Protein AF-A0A2P5BZ40-F1 (afdb_monomer)

Secondary structure (DSSP, 8-state):
-HHHHHHHHHHHS--S-SS-STHHHHHHHTS--SS---SHHHHHHHHHS--S-----TT--S-HHHH-HHHHHHHHHHHHHHT-

InterPro domains:
  IPR029058 Alpha/Beta hydrolase fold [G3DSA:3.40.50.1820] (1-83)
  IPR045889 Methylesterase/Alpha-hydroxynitrile lyase [PTHR10992] (4-81)

Solvent-accessible surface area (backbone atoms only — n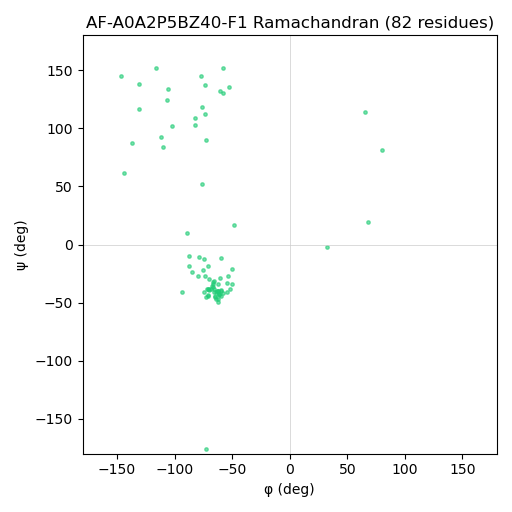ot comparable to full-atom values): 5508 Å² total; per-residue (Å²): 128,68,64,64,56,51,56,51,51,54,70,70,50,74,92,62,69,96,70,66,92,43,65,64,60,49,55,62,61,62,71,66,57,90,67,81,68,74,57,66,70,57,50,54,49,45,73,77,49,77,66,97,76,86,85,84,71,84,92,46,54,98,54,39,71,75,67,34,44,66,66,50,49,52,54,52,50,57,52,53,63,73,72,107

Sequence (84 aa):
MKEQSLTLALSLVRPSPLFGNNAQKLLEETEITDQKYGSVRKRWMIENNPVDEVNLINGSDHVVMFSKPLEFFSCLQEIAEKCI

Organism: Parasponia andersonii (NCBI:txid3476)

Mean predicted aligned error: 14.51 Å

pLDDT: mean 72.47, std 16.16, range [43.47, 95.12]

Radius of gyration: 17.83 Å; Cα contacts (8 Å, |Δi|>4): 22; chains: 1; bounding box: 50×30×40 Å

Structure (mmCIF, N/CA/C/O backbone):
data_AF-A0A2P5BZ40-F1
#
_entry.id   AF-A0A2P5BZ40-F1
#
loop_
_atom_site.group_PDB
_atom_site.id
_atom_site.type_symbol
_atom_site.label_atom_id
_atom_site.label_alt_id
_atom_site.label_comp_id
_atom_site.label_asym_id
_atom_site.label_entity_id
_atom_site.label_seq_id
_atom_site.pdbx_PDB_ins_code
_atom_site.Cartn_x
_atom_site.Cartn_y
_atom_site.Cartn_z
_atom_site.occupancy
_atom_site.B_iso_or_equiv
_atom_site.auth_seq_id
_atom_site.auth_comp_id
_atom_site.auth_asym_id
_atom_site.auth_atom_id
_atom_site.pdbx_PDB_model_num
ATOM 1 N N . MET A 1 1 ? 38.518 -17.108 0.303 1.00 55.66 1 MET A N 1
ATOM 2 C CA . MET A 1 1 ? 37.437 -16.199 0.758 1.00 55.66 1 MET A CA 1
ATOM 3 C C . MET A 1 1 ? 36.518 -15.667 -0.348 1.00 55.66 1 MET A C 1
ATOM 5 O O . MET A 1 1 ? 35.484 -15.130 0.003 1.00 55.66 1 MET A O 1
ATOM 9 N N . LYS A 1 2 ? 36.830 -15.780 -1.653 1.00 59.94 2 LYS A N 1
ATOM 10 C CA . LYS A 1 2 ? 35.965 -15.218 -2.721 1.00 59.94 2 LYS A CA 1
ATOM 11 C C . LYS A 1 2 ? 34.813 -16.137 -3.158 1.00 59.94 2 LYS A C 1
ATOM 13 O O . LYS A 1 2 ? 33.810 -15.658 -3.666 1.00 59.94 2 LYS A O 1
ATOM 18 N N . GLU A 1 3 ? 34.954 -17.441 -2.944 1.00 62.25 3 GLU A N 1
ATOM 19 C CA . GLU A 1 3 ? 33.998 -18.452 -3.412 1.00 62.25 3 GLU A CA 1
ATOM 20 C C . GLU A 1 3 ? 32.669 -18.405 -2.645 1.00 62.25 3 GLU A C 1
ATOM 22 O O . GLU A 1 3 ? 31.606 -18.359 -3.251 1.00 62.25 3 GLU A O 1
ATOM 27 N N . GLN A 1 4 ? 32.724 -18.276 -1.315 1.00 72.25 4 GLN A N 1
ATOM 28 C CA . GLN A 1 4 ? 31.523 -18.145 -0.481 1.00 72.25 4 GLN A CA 1
ATOM 29 C C . GLN A 1 4 ? 30.714 -16.881 -0.807 1.00 72.25 4 GLN A C 1
ATOM 31 O O . GLN A 1 4 ? 29.488 -16.915 -0.772 1.00 72.25 4 GLN A O 1
ATOM 36 N N . SER A 1 5 ? 31.382 -15.782 -1.174 1.00 74.69 5 SER A N 1
ATOM 37 C CA . SER A 1 5 ? 30.718 -14.539 -1.585 1.00 74.69 5 SER A CA 1
ATOM 38 C C . SER A 1 5 ? 29.946 -14.697 -2.895 1.00 74.69 5 SER A C 1
ATOM 40 O O . SER A 1 5 ? 28.869 -14.126 -3.035 1.00 74.69 5 SER A O 1
ATOM 42 N N . LEU A 1 6 ? 30.467 -15.488 -3.837 1.00 74.38 6 LEU A N 1
ATOM 43 C CA . LEU A 1 6 ? 29.795 -15.768 -5.107 1.00 74.38 6 LEU A CA 1
ATOM 44 C C . LEU A 1 6 ? 28.623 -16.729 -4.919 1.00 74.38 6 LEU A C 1
ATOM 46 O O . LEU A 1 6 ? 27.553 -16.487 -5.467 1.00 74.38 6 LEU A O 1
ATOM 50 N N . THR A 1 7 ? 28.788 -17.762 -4.093 1.00 81.19 7 THR A N 1
ATOM 51 C CA . THR A 1 7 ? 27.704 -18.687 -3.736 1.00 81.19 7 THR A CA 1
ATOM 52 C C . THR A 1 7 ? 26.562 -17.964 -3.026 1.00 81.19 7 THR A C 1
ATOM 54 O O . THR A 1 7 ? 25.398 -18.186 -3.349 1.00 81.19 7 THR A O 1
ATOM 57 N N . LEU A 1 8 ? 26.885 -17.054 -2.101 1.00 76.38 8 LEU A N 1
ATOM 58 C CA . LEU A 1 8 ? 25.897 -16.213 -1.430 1.00 76.38 8 LEU A CA 1
ATOM 59 C C . LEU A 1 8 ? 25.206 -15.263 -2.415 1.00 76.38 8 LEU A C 1
ATOM 61 O O . LEU A 1 8 ? 23.988 -15.145 -2.399 1.00 76.38 8 LEU A O 1
ATOM 65 N N . ALA A 1 9 ? 25.958 -14.612 -3.304 1.00 80.31 9 ALA A N 1
ATOM 66 C CA . ALA A 1 9 ? 25.373 -13.739 -4.318 1.00 80.31 9 ALA A CA 1
ATOM 67 C C . ALA A 1 9 ? 24.429 -14.509 -5.257 1.00 80.31 9 ALA A C 1
ATOM 69 O O . ALA A 1 9 ? 23.327 -14.044 -5.533 1.00 80.31 9 ALA A O 1
ATOM 70 N N . LEU A 1 10 ? 24.817 -15.708 -5.697 1.00 76.62 10 LEU A N 1
ATOM 71 C CA . LEU A 1 10 ? 24.004 -16.558 -6.569 1.00 76.62 10 LEU A CA 1
ATOM 72 C C . LEU A 1 10 ? 22.773 -17.142 -5.868 1.00 76.62 10 LEU A C 1
ATOM 74 O O . LEU A 1 10 ? 21.764 -17.343 -6.533 1.00 76.62 10 LEU A O 1
ATOM 78 N N . SER A 1 11 ? 22.810 -17.374 -4.551 1.00 76.12 11 SER A N 1
ATOM 79 C CA . SER A 1 11 ? 21.615 -17.798 -3.805 1.00 76.12 11 SER A CA 1
ATOM 80 C C . SER A 1 11 ? 20.611 -16.657 -3.601 1.00 76.12 11 SER A C 1
ATOM 82 O O . SER A 1 11 ? 19.408 -16.900 -3.505 1.00 76.12 11 SER A O 1
ATOM 84 N N . LEU A 1 12 ? 21.092 -15.409 -3.570 1.00 73.62 12 LEU A N 1
ATOM 85 C CA . LEU A 1 12 ? 20.260 -14.206 -3.495 1.00 73.62 12 LEU A CA 1
ATOM 86 C C . LEU A 1 12 ? 19.664 -13.815 -4.858 1.00 73.62 12 LEU A C 1
ATOM 88 O O . LEU A 1 12 ? 18.592 -13.204 -4.908 1.00 73.62 12 LEU A O 1
ATOM 92 N N . VAL A 1 13 ? 20.322 -14.178 -5.964 1.00 74.62 13 VAL A N 1
ATOM 93 C CA . VAL A 1 13 ? 19.793 -14.017 -7.325 1.00 74.62 13 VAL A CA 1
ATOM 94 C C . VAL A 1 13 ? 18.699 -15.058 -7.553 1.00 74.62 13 VAL A C 1
ATOM 96 O O . VAL A 1 13 ? 18.966 -16.250 -7.631 1.00 74.62 13 VAL A O 1
ATOM 99 N N . ARG A 1 14 ? 17.444 -14.616 -7.688 1.00 67.25 14 ARG A N 1
ATOM 100 C CA . ARG A 1 14 ? 16.320 -15.509 -8.011 1.00 67.25 14 ARG A CA 1
ATOM 101 C C . ARG A 1 14 ? 16.278 -15.745 -9.529 1.00 67.25 14 ARG A C 1
ATOM 103 O O . ARG A 1 14 ? 15.915 -14.812 -10.245 1.00 67.25 14 ARG A O 1
ATOM 110 N N . PRO A 1 15 ? 16.623 -16.946 -10.041 1.00 59.22 15 PRO A N 1
ATOM 111 C CA . PRO A 1 15 ? 16.822 -17.167 -11.479 1.00 59.22 15 PRO A CA 1
ATOM 112 C C . PRO A 1 15 ? 15.528 -17.140 -12.300 1.00 59.22 15 PRO A C 1
ATOM 114 O O . PRO A 1 15 ? 15.572 -16.973 -13.515 1.00 59.22 15 PRO A O 1
ATOM 117 N N . SER A 1 16 ? 14.374 -17.305 -11.654 1.00 58.31 16 SER A N 1
ATOM 118 C CA . SER A 1 16 ? 13.076 -17.385 -12.319 1.00 58.31 16 SER A CA 1
ATOM 119 C C . SER A 1 16 ? 12.057 -16.453 -11.660 1.00 58.31 16 SER A C 1
ATOM 121 O O . SER A 1 16 ? 11.987 -16.400 -10.425 1.00 58.31 16 SER A O 1
ATOM 123 N N . PRO A 1 17 ? 11.225 -15.740 -12.443 1.00 55.56 17 PRO A N 1
ATOM 124 C CA . PRO A 1 17 ? 10.080 -15.033 -11.890 1.00 55.56 17 PRO A CA 1
ATOM 125 C C . PRO A 1 17 ? 9.186 -16.041 -11.159 1.00 55.56 17 PRO A C 1
ATOM 127 O O . PRO A 1 17 ? 8.846 -17.084 -11.707 1.00 55.56 17 PRO A O 1
ATOM 130 N N . LEU A 1 18 ? 8.807 -15.729 -9.916 1.00 52.31 18 LEU A N 1
ATOM 131 C CA . LEU A 1 18 ? 7.979 -16.596 -9.059 1.00 52.31 18 LEU A CA 1
ATOM 132 C C . LEU A 1 18 ? 6.595 -16.920 -9.6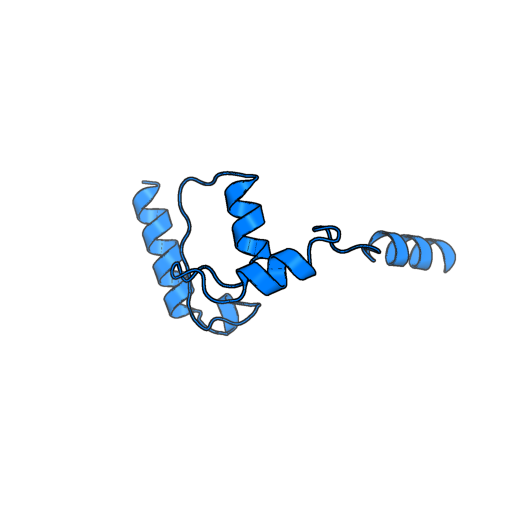51 1.00 52.31 18 LEU A C 1
ATOM 134 O O . LEU A 1 18 ? 5.911 -17.813 -9.167 1.00 52.31 18 LEU A O 1
ATOM 138 N N . PHE A 1 19 ? 6.206 -16.225 -10.717 1.00 54.38 19 PHE A N 1
ATOM 139 C CA . PHE A 1 19 ? 5.001 -16.490 -11.487 1.00 54.38 19 PHE A CA 1
ATOM 140 C C . PHE A 1 19 ? 5.448 -16.992 -12.858 1.00 54.38 19 PHE A C 1
ATOM 142 O O . PHE A 1 19 ? 5.787 -16.200 -13.742 1.00 54.38 19 PHE A O 1
ATOM 149 N N . GLY A 1 20 ? 5.559 -18.318 -12.977 1.00 45.94 20 GLY A N 1
ATOM 150 C CA . GLY A 1 20 ? 5.962 -18.997 -14.208 1.00 45.94 20 GLY A CA 1
ATOM 151 C C . GLY A 1 20 ? 5.035 -18.654 -15.373 1.00 45.94 20 GLY A C 1
ATOM 152 O O . GLY A 1 20 ? 3.882 -18.334 -15.119 1.00 45.94 20 GLY A O 1
ATOM 153 N N . ASN A 1 21 ? 5.590 -18.701 -16.594 1.00 48.91 21 ASN A N 1
ATOM 154 C CA . ASN A 1 21 ? 5.076 -18.774 -17.985 1.00 48.91 21 ASN A CA 1
ATOM 155 C C . ASN A 1 21 ? 3.738 -18.111 -18.378 1.00 48.91 21 ASN A C 1
ATOM 157 O O . ASN A 1 21 ? 3.385 -18.094 -19.552 1.00 48.91 21 ASN A O 1
ATOM 161 N N . ASN A 1 22 ? 3.019 -17.508 -17.448 1.00 51.00 22 ASN A N 1
ATOM 162 C CA . ASN A 1 22 ? 1.721 -16.895 -17.625 1.00 51.00 22 ASN A CA 1
ATOM 163 C C . ASN A 1 22 ? 1.876 -15.432 -18.020 1.00 51.00 22 ASN A C 1
ATOM 165 O O . ASN A 1 22 ? 0.885 -14.730 -18.049 1.00 51.00 22 ASN A O 1
ATOM 169 N N . ALA A 1 23 ? 3.082 -14.950 -18.343 1.00 52.19 23 ALA A N 1
ATOM 170 C CA . ALA A 1 23 ? 3.306 -13.576 -18.794 1.00 52.19 23 ALA A CA 1
ATOM 171 C C . ALA A 1 23 ? 2.349 -13.169 -19.928 1.00 52.19 23 ALA A C 1
ATOM 173 O O . ALA A 1 23 ? 1.902 -12.033 -19.945 1.00 52.19 23 ALA A O 1
ATOM 174 N N . GLN A 1 24 ? 1.978 -14.104 -20.809 1.00 49.00 24 GLN A N 1
ATOM 175 C CA . GLN A 1 24 ? 0.990 -13.883 -21.870 1.00 49.00 24 GLN A CA 1
ATOM 176 C C . GLN A 1 24 ? -0.445 -13.747 -21.332 1.00 49.00 24 GLN A C 1
ATOM 178 O O . GLN A 1 24 ? -1.136 -12.809 -21.703 1.00 49.00 24 GLN A O 1
ATOM 183 N N . LYS A 1 25 ? -0.856 -14.598 -20.383 1.00 50.16 25 LYS A N 1
ATOM 184 C CA . LYS A 1 25 ? -2.155 -14.491 -19.692 1.00 50.16 25 LYS A CA 1
ATOM 185 C C . LYS A 1 25 ? -2.240 -13.243 -18.800 1.00 50.16 25 LYS A C 1
ATOM 187 O O . LYS A 1 25 ? -3.271 -12.597 -18.728 1.00 50.16 25 LYS A O 1
ATOM 192 N N . LEU A 1 26 ? -1.123 -12.869 -18.173 1.00 47.47 26 LEU A N 1
ATOM 193 C CA . LEU A 1 26 ? -0.965 -11.636 -17.406 1.00 47.47 26 LEU A CA 1
ATOM 194 C C . LEU A 1 26 ? -1.035 -10.407 -18.327 1.00 47.47 26 LEU A C 1
ATOM 196 O O . LEU A 1 26 ? -1.531 -9.388 -17.882 1.00 47.47 26 LEU A O 1
ATOM 200 N N . LEU A 1 27 ? -0.549 -10.488 -19.574 1.00 49.66 27 LEU A N 1
ATOM 201 C CA . LEU A 1 27 ? -0.662 -9.417 -20.575 1.00 49.66 27 LEU A CA 1
ATOM 202 C C . LEU A 1 27 ? -2.109 -9.257 -21.079 1.00 49.66 27 LEU A C 1
ATOM 204 O O . LEU A 1 27 ? -2.583 -8.136 -21.234 1.00 49.66 27 LEU A O 1
ATOM 208 N N . GLU A 1 28 ? -2.832 -10.360 -21.259 1.00 47.56 28 GLU A N 1
ATOM 209 C CA . GLU A 1 28 ? -4.254 -10.355 -21.634 1.00 47.56 28 GLU A CA 1
ATOM 210 C C . GLU A 1 28 ? -5.143 -9.846 -20.477 1.00 47.56 28 GLU A C 1
ATOM 212 O O . GLU A 1 28 ? -6.021 -9.016 -20.676 1.00 47.56 28 GLU A O 1
ATOM 217 N N . GLU A 1 29 ? -4.839 -10.219 -19.228 1.00 51.62 29 GLU A N 1
ATOM 218 C CA . GLU A 1 29 ? -5.512 -9.701 -18.023 1.00 51.62 29 GLU A CA 1
ATOM 219 C C . GLU A 1 29 ? -5.028 -8.297 -17.595 1.00 51.62 29 GLU A C 1
ATOM 221 O O . GLU A 1 29 ? -5.648 -7.666 -16.732 1.00 51.62 29 GLU A O 1
ATOM 226 N N . THR A 1 30 ? -3.934 -7.772 -18.175 1.00 48.12 30 THR A N 1
ATOM 227 C CA . THR A 1 30 ? -3.561 -6.352 -18.014 1.00 48.12 30 THR A CA 1
ATOM 228 C C . THR A 1 30 ? -4.440 -5.410 -18.827 1.00 48.12 30 THR A C 1
ATOM 230 O O . THR A 1 30 ? -4.411 -4.208 -18.551 1.00 48.12 30 THR A O 1
ATOM 233 N N . GLU A 1 31 ? -5.253 -5.913 -19.762 1.00 45.22 31 GLU A N 1
ATOM 234 C CA . GLU A 1 31 ? -6.209 -5.112 -20.534 1.00 45.22 31 GLU A CA 1
ATOM 235 C C . GLU A 1 31 ? -7.459 -4.747 -19.722 1.00 45.22 31 GLU A C 1
ATOM 237 O O . GLU A 1 31 ? -8.579 -4.836 -20.195 1.00 45.22 31 GLU A O 1
ATOM 242 N N . ILE A 1 32 ? -7.261 -4.185 -18.527 1.00 50.47 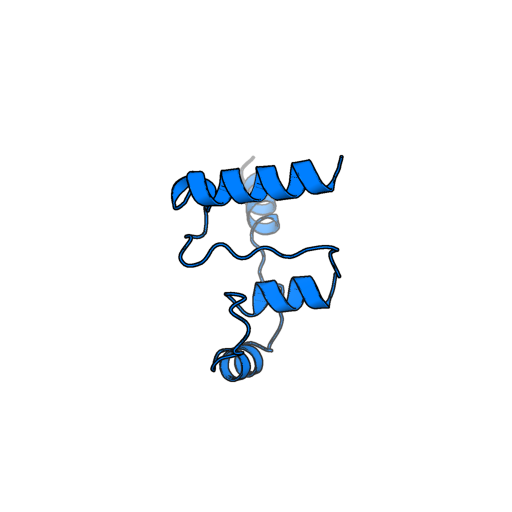32 ILE A N 1
ATOM 243 C CA . ILE A 1 32 ? -8.309 -3.509 -17.754 1.00 50.47 32 ILE A CA 1
ATOM 244 C C . ILE A 1 32 ? -9.211 -4.503 -17.007 1.00 50.47 32 ILE A C 1
ATOM 246 O O . ILE A 1 32 ? -10.350 -4.776 -17.366 1.00 50.47 32 ILE A O 1
ATOM 250 N N . THR A 1 33 ? -8.757 -4.976 -15.848 1.00 43.47 33 THR A N 1
ATOM 251 C CA . THR A 1 33 ? -9.739 -5.266 -14.797 1.00 43.47 33 THR A CA 1
ATOM 252 C C . THR A 1 33 ? -10.179 -3.936 -14.190 1.00 43.47 33 THR A C 1
ATOM 254 O O . THR A 1 33 ? -9.349 -3.248 -13.591 1.00 43.47 33 THR A O 1
ATOM 257 N N . ASP A 1 34 ? -11.467 -3.603 -14.296 1.00 52.00 34 ASP A N 1
ATOM 258 C CA . ASP A 1 34 ? -12.104 -2.398 -13.721 1.00 52.00 34 ASP A CA 1
ATOM 259 C C . ASP A 1 34 ? -11.798 -2.183 -12.231 1.00 52.00 34 ASP A C 1
ATOM 261 O O . ASP A 1 34 ? -11.873 -1.078 -11.686 1.00 52.00 34 ASP A O 1
ATOM 265 N N . GLN A 1 35 ? -11.411 -3.258 -11.553 1.00 52.34 35 GLN A N 1
ATOM 266 C CA . GLN A 1 35 ? -10.920 -3.216 -10.196 1.00 52.34 35 GLN A CA 1
ATOM 267 C C . GLN A 1 35 ? -9.434 -2.842 -10.192 1.00 52.34 35 GLN A C 1
ATOM 269 O O . GLN A 1 35 ? -8.564 -3.666 -10.464 1.00 52.34 35 GLN A O 1
ATOM 274 N N . LYS A 1 36 ? -9.177 -1.575 -9.856 1.00 52.50 36 LYS A N 1
ATOM 275 C CA . LYS A 1 36 ? -7.923 -0.790 -9.814 1.00 52.50 36 LYS A CA 1
ATOM 276 C C . LYS A 1 36 ? -6.687 -1.407 -9.114 1.00 52.50 36 LYS A C 1
ATOM 278 O O . LYS A 1 36 ? -5.750 -0.686 -8.794 1.00 52.50 36 LYS A O 1
ATOM 283 N N . TYR A 1 37 ? -6.619 -2.706 -8.852 1.00 52.22 37 TYR A N 1
ATOM 284 C CA . TYR A 1 37 ? -5.499 -3.353 -8.164 1.00 52.22 37 TYR A CA 1
ATOM 285 C C . TYR A 1 37 ? -4.262 -3.438 -9.076 1.00 52.22 37 TYR A C 1
ATOM 287 O O . TYR A 1 37 ? -4.083 -4.388 -9.834 1.00 52.22 37 TYR A O 1
ATOM 295 N N . GLY A 1 38 ? -3.418 -2.405 -9.037 1.00 57.91 38 GLY A N 1
ATOM 296 C CA . GLY A 1 38 ? -2.224 -2.289 -9.874 1.00 57.91 38 GLY A CA 1
ATOM 297 C C . GLY A 1 38 ? -1.296 -3.512 -9.812 1.00 57.91 38 GLY A C 1
ATOM 298 O O . GLY A 1 38 ? -0.939 -3.985 -8.737 1.00 57.91 38 GLY A O 1
ATOM 299 N N . SER A 1 39 ? -0.829 -3.943 -10.990 1.00 60.81 39 SER A N 1
ATOM 300 C CA . SER A 1 39 ? 0.034 -5.107 -11.255 1.00 60.81 39 SER A CA 1
ATOM 301 C C . SER A 1 39 ? -0.603 -6.465 -10.935 1.00 60.81 39 SER A C 1
ATOM 303 O O . SER A 1 39 ? -0.780 -6.833 -9.776 1.00 60.81 39 SER A O 1
ATOM 305 N N . VAL A 1 40 ? -0.835 -7.271 -11.978 1.00 60.38 40 VAL A N 1
ATOM 306 C CA . VAL A 1 40 ? -1.451 -8.612 -11.899 1.00 60.38 40 VAL A CA 1
ATOM 307 C C . VAL A 1 40 ? -0.738 -9.547 -10.909 1.00 60.38 40 VAL A C 1
ATOM 309 O O . VAL A 1 40 ? -1.366 -10.389 -10.275 1.00 60.38 40 VAL A O 1
ATOM 312 N N . ARG A 1 41 ? 0.564 -9.335 -10.668 1.00 63.88 41 ARG A N 1
ATOM 313 C CA . ARG A 1 41 ? 1.319 -10.062 -9.632 1.00 63.88 41 ARG A CA 1
ATOM 314 C C . ARG A 1 41 ? 0.755 -9.859 -8.223 1.00 63.88 41 ARG A C 1
ATOM 316 O O . ARG A 1 41 ? 0.719 -10.809 -7.452 1.00 63.88 41 ARG A O 1
ATOM 323 N N . LYS A 1 42 ? 0.324 -8.641 -7.878 1.00 69.19 42 LYS A N 1
ATOM 324 C CA . LYS A 1 42 ? -0.250 -8.346 -6.556 1.00 69.19 42 LYS A CA 1
ATOM 325 C C . LYS A 1 42 ? -1.617 -9.005 -6.398 1.00 69.19 42 LYS A C 1
ATOM 327 O O . LYS A 1 42 ? -1.895 -9.548 -5.337 1.00 69.19 42 LYS A O 1
ATOM 332 N N . ARG A 1 43 ? -2.427 -9.025 -7.464 1.00 72.94 43 ARG A N 1
ATOM 333 C CA . ARG A 1 43 ? -3.722 -9.717 -7.470 1.00 72.94 43 ARG A CA 1
ATOM 334 C C . ARG A 1 43 ? -3.572 -11.218 -7.258 1.00 72.94 43 ARG A C 1
ATOM 336 O O . ARG A 1 43 ? -4.202 -11.750 -6.356 1.00 72.94 43 ARG A O 1
ATOM 343 N N . TRP A 1 44 ? -2.677 -11.866 -8.005 1.00 77.62 44 TRP A N 1
ATOM 344 C CA . TRP A 1 44 ? -2.411 -13.294 -7.825 1.00 77.62 44 TRP A CA 1
ATOM 345 C C . TRP A 1 44 ? -2.030 -13.620 -6.373 1.00 77.62 44 TRP A C 1
ATOM 347 O O . TRP A 1 44 ? -2.500 -14.609 -5.820 1.00 77.62 44 TRP A O 1
ATOM 357 N N . MET A 1 45 ? -1.217 -12.778 -5.723 1.00 76.88 45 MET A N 1
ATOM 358 C CA . MET A 1 45 ? -0.842 -12.987 -4.318 1.00 76.88 45 MET A CA 1
ATOM 359 C C . MET A 1 45 ? -2.043 -12.907 -3.370 1.00 76.88 45 MET A C 1
ATOM 361 O O . MET A 1 45 ? -2.134 -13.729 -2.464 1.00 76.88 45 MET A O 1
ATOM 365 N N . ILE A 1 4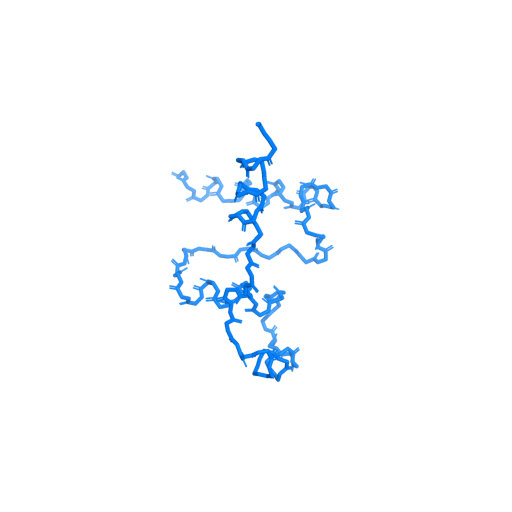6 ? -2.954 -11.956 -3.591 1.00 80.25 46 ILE A N 1
ATOM 366 C CA . ILE A 1 46 ? -4.185 -11.803 -2.799 1.00 80.25 46 ILE A CA 1
ATOM 367 C C . ILE A 1 46 ? -5.115 -13.006 -3.011 1.00 80.25 46 ILE A C 1
ATOM 369 O O . ILE A 1 46 ? -5.691 -13.514 -2.057 1.00 80.25 46 ILE A O 1
ATOM 373 N N . GLU A 1 47 ? -5.236 -13.493 -4.246 1.00 76.81 47 GLU A N 1
ATOM 374 C CA . GLU A 1 47 ? -6.087 -14.643 -4.581 1.00 76.81 47 GLU A CA 1
ATOM 375 C C . GLU A 1 47 ? -5.559 -15.962 -4.003 1.00 76.81 47 GLU A C 1
ATOM 377 O O . GLU A 1 47 ? -6.341 -16.802 -3.564 1.00 76.81 47 GLU A O 1
ATOM 382 N N . ASN A 1 48 ? -4.237 -16.159 -3.994 1.00 83.25 48 ASN A N 1
ATOM 383 C CA . ASN A 1 48 ? -3.619 -17.406 -3.526 1.00 83.25 48 ASN A CA 1
ATOM 384 C C . ASN A 1 48 ? -3.358 -17.421 -2.014 1.00 83.25 48 ASN A C 1
ATOM 386 O O . ASN A 1 48 ? -3.160 -18.491 -1.442 1.00 83.25 48 ASN A O 1
ATOM 390 N N . ASN A 1 49 ? -3.347 -16.257 -1.367 1.00 80.38 49 ASN A N 1
ATOM 391 C CA . ASN A 1 49 ? -3.249 -16.125 0.079 1.00 80.38 49 ASN A CA 1
ATOM 392 C C . ASN A 1 49 ? -4.246 -15.054 0.546 1.00 80.38 49 ASN A C 1
ATOM 394 O O . ASN A 1 49 ? -3.869 -13.878 0.618 1.00 80.38 49 ASN A O 1
ATOM 398 N N . PRO A 1 50 ? -5.503 -15.442 0.825 1.00 79.88 50 PRO A N 1
ATOM 399 C CA . PRO A 1 50 ? -6.554 -14.496 1.159 1.00 79.88 50 PRO A CA 1
ATOM 400 C C . PRO A 1 50 ? -6.179 -13.714 2.418 1.00 79.88 50 PRO A C 1
ATOM 402 O O . PRO A 1 50 ? -5.74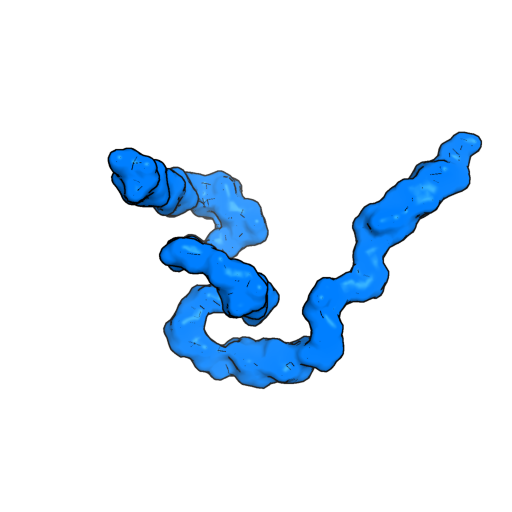3 -14.283 3.418 1.00 79.88 50 PRO A O 1
ATOM 405 N N . VAL A 1 51 ? -6.333 -12.399 2.337 1.00 83.50 51 VAL A N 1
ATOM 406 C CA . VAL A 1 51 ? -6.117 -11.447 3.430 1.00 83.50 51 VAL A CA 1
ATOM 407 C C . VAL A 1 51 ? -7.443 -10.775 3.763 1.00 83.50 51 VAL A C 1
ATOM 409 O O . VAL A 1 51 ? -8.296 -10.640 2.886 1.00 83.50 51 VAL A O 1
ATOM 412 N N . ASP A 1 52 ? -7.613 -10.344 5.009 1.00 85.62 52 ASP A N 1
ATOM 413 C CA . ASP A 1 52 ? -8.884 -9.787 5.488 1.00 85.62 52 ASP A CA 1
ATOM 414 C C . ASP A 1 52 ? -9.246 -8.451 4.818 1.00 85.62 52 ASP A C 1
ATOM 416 O O . ASP A 1 52 ? -10.418 -8.166 4.577 1.00 85.62 52 ASP A O 1
ATOM 420 N N . GLU A 1 53 ? -8.244 -7.638 4.469 1.00 83.38 53 GLU A N 1
ATOM 421 C CA . GLU A 1 53 ? -8.439 -6.337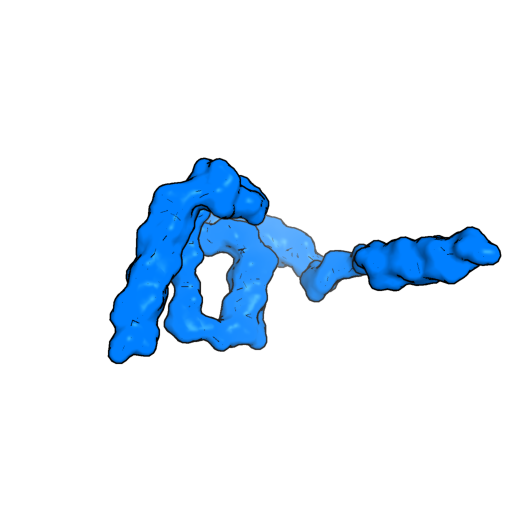 3.831 1.00 83.38 53 GLU A CA 1
ATOM 422 C C . GLU A 1 53 ? -7.304 -6.009 2.852 1.00 83.38 53 GLU A C 1
ATOM 424 O O . GLU A 1 53 ? -6.136 -6.334 3.080 1.00 83.38 53 GLU A O 1
ATOM 429 N N . V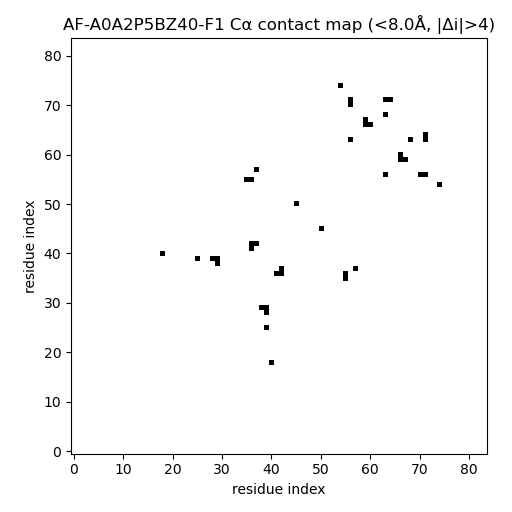AL A 1 54 ? -7.642 -5.329 1.752 1.00 84.94 54 VAL A N 1
ATOM 430 C CA . VAL A 1 54 ? -6.679 -4.829 0.763 1.00 84.94 54 VAL A CA 1
ATOM 431 C C . VAL A 1 54 ? -6.961 -3.362 0.465 1.00 84.94 54 VAL A C 1
ATOM 433 O O . VAL A 1 54 ? -7.978 -3.040 -0.149 1.00 84.94 54 VAL A O 1
ATOM 436 N N . ASN A 1 55 ? -6.002 -2.495 0.794 1.00 85.19 55 ASN A N 1
ATOM 437 C CA . ASN A 1 55 ? -6.057 -1.066 0.487 1.00 85.19 55 ASN A CA 1
ATOM 438 C C . ASN A 1 55 ? -5.105 -0.696 -0.656 1.00 85.19 55 ASN A C 1
ATOM 440 O O . ASN A 1 55 ? -3.943 -1.110 -0.694 1.00 85.19 55 ASN A O 1
ATOM 444 N N . LEU A 1 56 ? -5.607 0.092 -1.609 1.00 83.62 56 LEU A N 1
ATOM 445 C CA . LEU A 1 56 ? -4.864 0.535 -2.787 1.00 83.62 56 LEU A CA 1
ATOM 446 C C . LEU A 1 56 ? -4.485 2.012 -2.665 1.00 83.62 56 LEU A C 1
ATOM 448 O O . LEU A 1 56 ? -5.355 2.876 -2.604 1.00 83.62 56 LEU A O 1
ATOM 452 N N . ILE A 1 57 ? -3.190 2.302 -2.779 1.00 85.69 57 ILE A N 1
ATOM 453 C CA . ILE A 1 57 ? -2.670 3.670 -2.876 1.00 85.69 57 ILE A CA 1
ATOM 454 C C . ILE A 1 57 ? -2.327 3.945 -4.343 1.00 85.69 57 ILE A C 1
ATOM 456 O O . ILE A 1 57 ? -1.332 3.454 -4.876 1.00 85.69 57 ILE A O 1
ATOM 460 N N . ASN A 1 58 ? -3.201 4.677 -5.037 1.00 83.25 58 ASN A N 1
ATOM 461 C CA . ASN A 1 58 ? -3.085 4.859 -6.483 1.00 83.25 58 ASN A CA 1
ATOM 462 C C . ASN A 1 58 ? -1.944 5.821 -6.850 1.00 83.25 58 ASN A C 1
ATOM 464 O O . ASN A 1 58 ? -1.811 6.881 -6.245 1.00 83.25 58 ASN A O 1
ATOM 468 N N . GLY A 1 59 ? -1.152 5.490 -7.872 1.00 81.00 59 GLY A N 1
ATOM 469 C CA . GLY A 1 59 ? -0.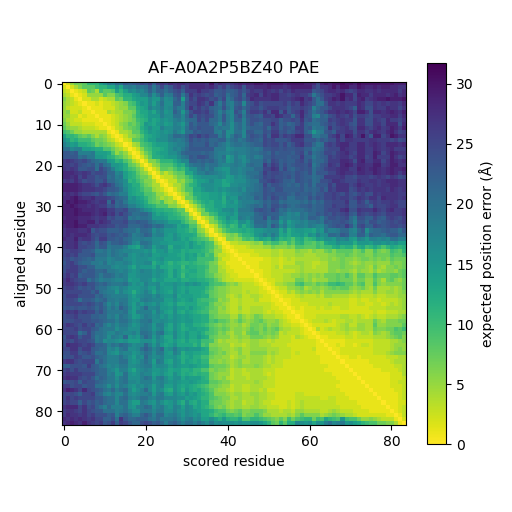034 6.333 -8.318 1.00 81.00 59 GLY A CA 1
ATOM 470 C C . GLY A 1 59 ? 1.131 6.424 -7.325 1.00 81.00 59 GLY A C 1
ATOM 471 O O . GLY A 1 59 ? 1.904 7.374 -7.390 1.00 81.00 59 GLY A O 1
ATOM 472 N N . SER A 1 60 ? 1.243 5.487 -6.378 1.00 80.25 60 SER A N 1
ATOM 473 C CA . SER A 1 60 ? 2.461 5.328 -5.582 1.00 80.25 60 SER A CA 1
ATOM 474 C C . SER A 1 60 ? 3.542 4.613 -6.387 1.00 80.25 60 SER A C 1
ATOM 476 O O . SER A 1 60 ? 3.242 3.655 -7.107 1.00 80.25 60 SER A O 1
ATOM 478 N N . ASP A 1 61 ? 4.797 4.987 -6.167 1.00 82.31 61 ASP A N 1
ATOM 479 C CA . ASP A 1 61 ? 5.933 4.228 -6.679 1.00 82.31 61 ASP A CA 1
ATOM 480 C C . ASP A 1 61 ? 6.113 2.912 -5.909 1.00 82.31 61 ASP A C 1
ATOM 482 O O . ASP A 1 61 ? 5.342 2.551 -5.014 1.00 82.31 61 ASP A O 1
ATOM 486 N N . HIS A 1 62 ? 7.180 2.180 -6.236 1.00 80.69 62 HIS A N 1
ATOM 487 C CA . HIS A 1 62 ? 7.568 0.974 -5.510 1.00 80.69 62 HIS A CA 1
ATOM 488 C C . HIS A 1 62 ? 7.749 1.205 -4.004 1.00 80.69 62 HIS A C 1
ATOM 490 O O . HIS A 1 62 ? 7.455 0.303 -3.221 1.00 80.69 62 HIS A O 1
ATOM 496 N N . VAL A 1 63 ? 8.208 2.394 -3.594 1.00 83.25 63 VAL A N 1
ATOM 497 C CA . VAL A 1 63 ? 8.401 2.738 -2.181 1.00 83.25 63 VAL A CA 1
ATOM 498 C C . VAL A 1 63 ? 7.367 3.772 -1.753 1.00 83.25 63 VAL A C 1
ATOM 500 O O . VAL A 1 63 ? 7.626 4.974 -1.722 1.00 83.25 63 VAL A O 1
ATOM 503 N N . VAL A 1 64 ? 6.183 3.268 -1.403 1.00 86.94 64 VAL A N 1
ATOM 504 C CA . VAL A 1 64 ? 5.001 4.066 -1.037 1.00 86.94 64 VAL A CA 1
ATOM 505 C C . VAL A 1 64 ? 5.307 5.097 0.056 1.00 86.94 64 VAL A C 1
ATOM 507 O O . VAL A 1 64 ? 4.851 6.233 -0.030 1.00 86.94 64 VAL A O 1
ATOM 510 N N . MET A 1 65 ? 6.143 4.731 1.035 1.00 91.75 65 MET A N 1
ATOM 511 C CA . MET A 1 65 ? 6.554 5.613 2.133 1.00 91.75 65 MET A CA 1
ATOM 512 C C . MET A 1 65 ? 7.282 6.883 1.655 1.00 91.75 65 MET A C 1
ATOM 514 O O . MET A 1 65 ? 7.190 7.907 2.321 1.00 91.75 65 MET A O 1
ATOM 518 N N . PHE A 1 66 ? 7.975 6.845 0.510 1.00 87.56 66 PHE A N 1
ATOM 519 C CA . PHE A 1 66 ? 8.640 8.026 -0.054 1.00 87.56 66 PHE A CA 1
ATOM 520 C C . PHE A 1 66 ? 7.773 8.759 -1.071 1.00 87.56 66 PHE A C 1
ATOM 522 O O . PHE A 1 66 ? 7.734 9.985 -1.056 1.00 87.56 66 PHE A O 1
ATOM 529 N N . SER A 1 67 ? 7.062 8.036 -1.940 1.00 91.25 67 SER A N 1
ATOM 530 C CA . SER A 1 67 ? 6.241 8.683 -2.969 1.00 91.25 67 SER A CA 1
ATOM 531 C C . SER A 1 67 ? 4.992 9.344 -2.383 1.00 91.25 67 SER A C 1
ATOM 533 O O . SER A 1 67 ? 4.570 10.398 -2.849 1.00 91.25 67 SER A O 1
ATOM 535 N N . LYS A 1 68 ? 4.367 8.705 -1.384 1.00 91.81 68 LYS A N 1
ATOM 536 C CA . LYS A 1 68 ? 3.063 9.092 -0.828 1.00 91.81 68 LYS A CA 1
ATOM 537 C C . LYS A 1 68 ? 2.977 8.853 0.690 1.00 91.81 68 LYS A C 1
ATOM 539 O O . LYS A 1 68 ? 2.126 8.088 1.145 1.00 91.81 68 LYS A O 1
ATOM 544 N N . PRO A 1 69 ? 3.821 9.520 1.498 1.00 93.06 69 PRO A N 1
ATOM 545 C CA . PRO A 1 69 ? 3.883 9.298 2.945 1.00 93.06 69 PRO A CA 1
ATOM 546 C C . PRO A 1 69 ? 2.557 9.571 3.671 1.00 93.06 69 PRO A C 1
ATOM 548 O O . PRO A 1 69 ? 2.194 8.822 4.573 1.00 93.06 69 PRO A O 1
ATOM 551 N N . LEU A 1 70 ? 1.819 10.616 3.277 1.00 94.75 70 LEU A N 1
ATOM 552 C CA . LEU A 1 70 ? 0.581 11.024 3.956 1.00 94.75 70 LEU A CA 1
ATOM 553 C C . LEU A 1 70 ? -0.592 10.069 3.687 1.00 94.75 70 LEU A C 1
ATOM 555 O O . LEU A 1 70 ? -1.287 9.672 4.621 1.00 94.75 70 LEU A O 1
ATOM 559 N N . GLU A 1 71 ? -0.793 9.670 2.426 1.00 92.56 71 GLU A N 1
ATOM 560 C CA . GLU A 1 71 ? -1.815 8.673 2.064 1.00 92.56 71 GLU A CA 1
ATOM 561 C C . GLU A 1 71 ? -1.507 7.322 2.722 1.00 92.56 71 GLU A C 1
ATOM 563 O O . GLU A 1 71 ? -2.400 6.661 3.245 1.00 92.56 71 GLU A O 1
ATOM 568 N N . PHE A 1 72 ? -0.226 6.942 2.763 1.00 93.06 72 PHE A N 1
ATOM 569 C CA . PHE A 1 72 ? 0.218 5.734 3.449 1.00 93.06 72 PHE A CA 1
ATOM 570 C C . PHE A 1 72 ? -0.056 5.778 4.955 1.00 93.06 72 PHE A C 1
ATOM 572 O O . PHE A 1 72 ? -0.600 4.822 5.500 1.00 93.06 72 PHE A O 1
ATOM 579 N N . PHE A 1 73 ? 0.276 6.886 5.623 1.00 95.06 73 PHE A N 1
ATOM 580 C CA . PHE A 1 73 ? 0.016 7.050 7.053 1.00 95.06 73 PHE A CA 1
ATOM 581 C C . PHE A 1 73 ? -1.480 6.994 7.377 1.00 95.06 73 PHE A C 1
ATOM 583 O O . PHE A 1 73 ? -1.869 6.295 8.307 1.00 95.06 73 PHE A O 1
ATOM 590 N N . SER A 1 74 ? -2.314 7.662 6.577 1.00 95.12 74 SER A N 1
ATOM 591 C CA . SER A 1 74 ? -3.772 7.646 6.761 1.00 95.12 74 SER A CA 1
ATOM 592 C C . SER A 1 74 ? -4.323 6.221 6.654 1.00 95.12 74 SER A C 1
ATOM 594 O O . SER A 1 74 ? -5.070 5.776 7.517 1.00 95.12 74 SER A O 1
ATOM 596 N N . CYS A 1 75 ? -3.854 5.456 5.662 1.00 92.19 75 CYS A N 1
ATOM 597 C CA . CYS A 1 75 ? -4.226 4.053 5.509 1.00 92.19 75 CYS A CA 1
ATOM 598 C C . CYS A 1 75 ? -3.787 3.188 6.706 1.00 92.19 75 CYS A C 1
ATOM 600 O O . CYS A 1 75 ? -4.532 2.308 7.128 1.00 92.19 75 CYS A O 1
ATOM 602 N N . LEU A 1 76 ? -2.593 3.421 7.264 1.00 93.06 76 LEU A N 1
ATOM 603 C CA . LEU A 1 76 ? -2.140 2.713 8.467 1.00 93.06 76 LEU A CA 1
ATOM 604 C C . LEU A 1 76 ? -2.986 3.061 9.693 1.00 93.06 76 LEU A C 1
ATOM 606 O O . LEU A 1 76 ? -3.262 2.179 10.503 1.00 93.06 76 LEU A O 1
ATOM 610 N N . GLN A 1 77 ? -3.394 4.322 9.825 1.00 94.38 77 GLN A N 1
ATOM 611 C CA . GLN A 1 77 ? -4.261 4.760 10.909 1.00 94.38 77 GLN A CA 1
ATOM 612 C C . GLN A 1 77 ? -5.636 4.085 10.823 1.00 94.38 77 GLN A C 1
ATOM 614 O O . GLN A 1 77 ? -6.087 3.525 11.816 1.00 94.38 77 GLN A O 1
ATOM 619 N N . GLU A 1 78 ? -6.254 4.052 9.640 1.00 93.44 78 GLU A N 1
ATOM 620 C CA . GLU A 1 78 ? -7.534 3.363 9.422 1.00 93.44 78 GLU A CA 1
ATOM 621 C C . GLU A 1 78 ? -7.457 1.872 9.781 1.00 93.44 78 GLU A C 1
ATOM 623 O O . GLU A 1 78 ? -8.363 1.335 10.414 1.00 93.44 78 GLU A O 1
ATOM 628 N N . ILE A 1 79 ? -6.364 1.196 9.413 1.00 91.25 79 ILE A N 1
ATOM 629 C CA . ILE A 1 79 ? -6.147 -0.212 9.775 1.00 91.25 79 ILE A CA 1
ATOM 630 C C . ILE A 1 79 ? -5.994 -0.357 11.293 1.00 91.25 79 ILE A C 1
ATOM 632 O O . ILE A 1 79 ? -6.593 -1.250 11.885 1.00 91.25 79 ILE A O 1
ATOM 636 N N . ALA A 1 80 ? -5.221 0.521 11.936 1.00 92.81 80 ALA A N 1
ATOM 637 C CA . ALA A 1 80 ? -5.019 0.479 13.380 1.00 92.81 80 ALA A CA 1
ATOM 638 C C . ALA A 1 80 ? -6.330 0.690 14.154 1.00 92.81 80 ALA A C 1
ATOM 640 O O . ALA A 1 80 ? -6.574 -0.012 15.130 1.00 92.81 80 ALA A O 1
ATOM 641 N N . GLU A 1 81 ? -7.185 1.605 13.697 1.00 93.88 81 GLU A N 1
ATOM 642 C CA . GLU A 1 81 ? -8.501 1.866 14.288 1.00 93.88 81 GLU A CA 1
ATOM 643 C C . GLU A 1 81 ? -9.460 0.679 14.135 1.00 93.88 81 GLU A C 1
ATOM 645 O O . GLU A 1 81 ? -10.278 0.449 15.018 1.00 93.88 81 GLU A O 1
ATOM 650 N N . LYS A 1 82 ? -9.340 -0.110 13.061 1.00 88.69 82 LYS A N 1
ATOM 651 C CA . LYS A 1 82 ? -10.122 -1.344 12.868 1.00 88.69 82 LYS A CA 1
ATOM 652 C C . LYS A 1 82 ? -9.647 -2.517 13.729 1.00 88.69 82 LYS A C 1
ATOM 654 O O . LYS A 1 82 ? -10.401 -3.467 13.921 1.00 88.69 82 LYS A O 1
ATOM 659 N N . CYS A 1 83 ? -8.395 -2.494 14.185 1.00 72.75 83 CYS A N 1
ATOM 660 C CA . CYS A 1 83 ? -7.812 -3.558 15.006 1.00 72.75 83 CYS A CA 1
ATOM 661 C C . CYS A 1 83 ? -8.059 -3.386 16.515 1.00 72.75 83 CYS A C 1
ATOM 663 O O . CYS A 1 83 ? -7.725 -4.298 17.274 1.00 72.75 83 CYS A O 1
ATOM 665 N N . ILE A 1 84 ? -8.583 -2.233 16.942 1.00 64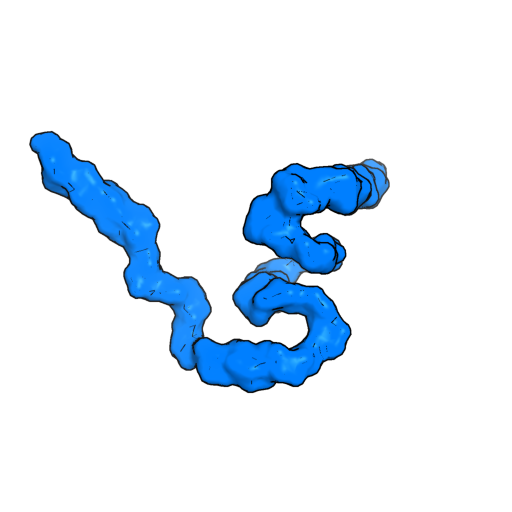.62 84 ILE A N 1
ATOM 666 C CA . ILE A 1 84 ? -8.960 -1.926 18.332 1.00 64.62 84 ILE A CA 1
ATOM 667 C C . ILE A 1 84 ? -10.442 -2.246 18.530 1.00 64.62 84 ILE A C 1
ATOM 669 O O . ILE A 1 84 ? -10.763 -2.837 19.586 1.00 64.62 84 ILE A O 1
#

Foldseek 3Di:
DVPVVVVVVVVVDDPDDPDPPCVVVQVVVVPDPVPPPPGVVVVVVCVVPPDPDDDDDPPADPPNCVRPVPVVVVVVVVVVVVVD